Protein AF-A0A973P3R3-F1 (afdb_monomer)

Radius of gyration: 22.21 Å; Cα contacts (8 Å, |Δi|>4): 182; chains: 1; bounding box: 52×65×58 Å

Secondary structure (DSSP, 8-state):
--------------HHHHHHHHHHHHSGGGS-HHHHHHHHHHHHHHHHHHHHHHHHHHHHHHH---SEE-HHHH-TT-SGGGT--S-EEETTTEEEE---STT-SEEEEEEPTT-EEEETTT--EEESSEEEEEE--TT--EEEEEPPPP-

pLDDT: mean 80.19, std 18.84, range [29.08, 97.0]

Foldseek 3Di:
DDDDDDDDDDDDDDVVVVVVVVCCCPPLVNPDDVSNVLVVVVVVVVVVCVVVVVVQVVCCVPPVDHQKAQQCVLQVVFPVSVVDDQWIDRHNWKIWGADPDPPDQKDKDAFAAPWWKQFPVPRDIDHHDGIDIDGDDPRDTGMITTDPDDD

Structure (mmCIF, N/CA/C/O backbone):
data_AF-A0A973P3R3-F1
#
_entry.id   AF-A0A973P3R3-F1
#
loop_
_atom_site.group_PDB
_atom_site.id
_atom_site.type_symbol
_atom_site.label_atom_id
_atom_site.label_alt_id
_atom_site.label_comp_id
_atom_site.label_asym_id
_atom_site.label_entity_id
_atom_site.label_seq_id
_atom_site.pdbx_PDB_ins_code
_atom_site.Cartn_x
_atom_site.Cartn_y
_atom_site.Cartn_z
_atom_site.occupancy
_atom_site.B_iso_or_equiv
_atom_site.auth_seq_id
_atom_site.auth_comp_id
_atom_site.auth_asym_id
_atom_site.auth_atom_id
_atom_site.pdbx_PDB_model_num
ATOM 1 N N . MET A 1 1 ? 34.608 -44.991 -37.215 1.00 38.50 1 MET A N 1
ATOM 2 C CA . MET A 1 1 ? 34.996 -45.837 -36.069 1.00 38.50 1 MET A CA 1
ATOM 3 C C . MET A 1 1 ? 34.146 -45.374 -34.903 1.00 38.50 1 MET A C 1
ATOM 5 O O . MET A 1 1 ? 34.215 -44.207 -34.546 1.00 38.50 1 MET A O 1
ATOM 9 N N . SER A 1 2 ? 33.218 -46.227 -34.491 1.00 30.98 2 SER A N 1
ATOM 10 C CA . SER A 1 2 ? 32.069 -45.911 -33.645 1.00 30.98 2 SER A CA 1
ATOM 11 C C . SER A 1 2 ? 32.400 -45.998 -32.151 1.00 30.98 2 SER A C 1
ATOM 13 O O . SER A 1 2 ? 33.180 -46.867 -31.777 1.00 30.98 2 SER A O 1
ATOM 15 N N . LEU A 1 3 ? 31.675 -45.190 -31.358 1.00 34.84 3 LEU A N 1
ATOM 16 C CA . LEU A 1 3 ? 31.345 -45.328 -29.921 1.00 34.84 3 LEU A CA 1
ATOM 17 C C . LEU A 1 3 ? 32.528 -45.134 -28.942 1.00 34.84 3 LEU A C 1
ATOM 19 O O . LEU A 1 3 ? 33.601 -45.681 -29.130 1.00 34.84 3 LEU A O 1
ATOM 23 N N . GLN A 1 4 ? 32.398 -44.343 -27.874 1.00 32.72 4 GLN A N 1
ATOM 24 C CA . GLN A 1 4 ? 31.460 -44.599 -26.780 1.00 32.72 4 GLN A CA 1
ATOM 25 C C . GLN A 1 4 ? 30.967 -43.332 -26.062 1.00 32.72 4 GLN A C 1
ATOM 27 O O . GLN A 1 4 ? 31.736 -42.499 -25.590 1.00 32.72 4 GLN A O 1
ATOM 32 N N . THR A 1 5 ? 29.646 -43.290 -25.911 1.00 39.50 5 THR A N 1
ATOM 33 C CA . THR A 1 5 ? 28.890 -42.713 -24.800 1.00 39.50 5 THR A CA 1
ATOM 34 C C . THR A 1 5 ? 29.423 -43.238 -23.462 1.00 39.50 5 THR A C 1
ATOM 36 O O . THR A 1 5 ? 29.508 -44.450 -23.273 1.00 39.50 5 THR A O 1
ATOM 39 N N . GLY A 1 6 ? 29.745 -42.343 -22.528 1.00 29.08 6 GLY A N 1
ATOM 40 C CA . GLY A 1 6 ? 30.079 -42.680 -21.144 1.00 29.08 6 GLY A CA 1
ATOM 41 C C . GLY A 1 6 ? 29.255 -41.825 -20.189 1.00 29.08 6 GLY A C 1
ATOM 42 O O . GLY A 1 6 ? 29.549 -40.650 -19.997 1.00 29.08 6 GLY A O 1
ATOM 43 N N . ALA A 1 7 ? 28.199 -42.413 -19.632 1.00 33.62 7 ALA A N 1
ATOM 44 C CA . ALA A 1 7 ? 27.442 -41.852 -18.522 1.00 33.62 7 ALA A CA 1
ATOM 45 C C . ALA A 1 7 ? 28.281 -41.866 -17.223 1.00 33.62 7 ALA A C 1
ATOM 47 O O . ALA A 1 7 ? 28.988 -42.838 -16.980 1.00 33.62 7 ALA A O 1
ATOM 48 N N . ALA A 1 8 ? 28.166 -40.765 -16.462 1.00 43.47 8 ALA A N 1
ATOM 49 C CA . ALA A 1 8 ? 28.438 -40.452 -15.042 1.00 43.47 8 ALA A CA 1
ATOM 50 C C . ALA A 1 8 ? 29.387 -41.328 -14.173 1.00 43.47 8 ALA A C 1
ATOM 52 O O . ALA A 1 8 ? 29.443 -42.550 -14.269 1.00 43.47 8 ALA A O 1
ATOM 53 N N . PRO A 1 9 ? 30.001 -40.710 -13.145 1.00 36.78 9 PRO A N 1
ATOM 54 C CA . PRO A 1 9 ? 29.342 -40.885 -11.856 1.00 36.78 9 PRO A CA 1
ATOM 55 C C . PRO A 1 9 ? 29.090 -39.558 -11.150 1.00 36.78 9 PRO A C 1
ATOM 57 O O . PRO A 1 9 ? 29.979 -38.719 -10.986 1.00 36.78 9 PRO A O 1
ATOM 60 N N . GLU A 1 10 ? 27.853 -39.434 -10.688 1.00 51.38 10 GLU A N 1
ATOM 61 C CA . GLU A 1 10 ? 27.424 -38.522 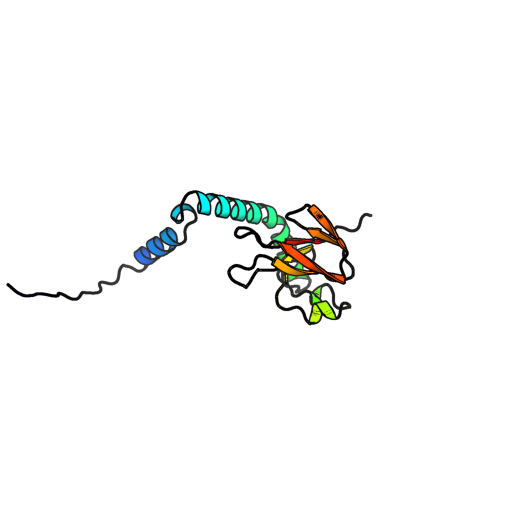-9.645 1.00 51.38 10 GLU A CA 1
ATOM 62 C C . GLU A 1 10 ? 28.332 -38.715 -8.427 1.00 51.38 10 GLU A C 1
ATOM 64 O O . GLU A 1 10 ? 28.255 -39.703 -7.698 1.00 51.38 10 GLU A O 1
ATOM 69 N N . ARG A 1 11 ? 29.266 -37.786 -8.237 1.00 46.50 11 ARG A N 1
ATOM 70 C CA . ARG A 1 11 ? 29.960 -37.614 -6.968 1.00 46.50 11 ARG A CA 1
ATOM 71 C C . ARG A 1 11 ? 29.363 -36.381 -6.336 1.00 46.50 11 ARG A C 1
ATOM 73 O O . ARG A 1 11 ? 29.601 -35.278 -6.815 1.00 46.50 11 ARG A O 1
ATOM 80 N N . HIS A 1 12 ? 28.553 -36.616 -5.307 1.00 52.22 12 HIS A N 1
ATOM 81 C CA . HIS A 1 12 ? 28.003 -35.604 -4.420 1.00 52.22 12 HIS A CA 1
ATOM 82 C C . HIS A 1 12 ? 29.060 -34.533 -4.149 1.00 52.22 12 HIS A C 1
ATOM 84 O O . HIS A 1 12 ? 30.032 -34.781 -3.431 1.00 52.22 12 HIS A O 1
ATOM 90 N N . ALA A 1 13 ? 28.884 -33.356 -4.751 1.00 52.75 13 ALA A N 1
ATOM 91 C CA . ALA A 1 13 ? 29.594 -32.179 -4.296 1.00 52.75 13 ALA A CA 1
ATOM 92 C C . ALA A 1 13 ? 29.317 -32.060 -2.784 1.00 52.75 13 ALA A C 1
ATOM 94 O O . ALA A 1 13 ? 28.167 -32.266 -2.371 1.00 52.75 13 ALA A O 1
ATOM 95 N N . PRO A 1 14 ? 30.333 -31.803 -1.940 1.00 60.34 14 PRO A N 1
ATOM 96 C CA . PRO A 1 14 ? 30.114 -31.560 -0.520 1.00 60.34 14 PRO A CA 1
ATOM 97 C C . PRO A 1 14 ? 29.004 -30.525 -0.374 1.00 60.34 14 PRO A C 1
ATOM 99 O O . PRO A 1 14 ? 28.992 -29.557 -1.131 1.00 60.34 14 PRO A O 1
ATOM 102 N N . PHE A 1 15 ? 28.071 -30.702 0.563 1.00 49.16 15 PHE A N 1
ATOM 103 C CA . PHE A 1 15 ? 26.898 -29.823 0.619 1.00 49.16 15 PHE A CA 1
ATOM 104 C C . PHE A 1 15 ? 27.282 -28.331 0.701 1.00 49.16 15 PHE A C 1
ATOM 106 O O . PHE A 1 15 ? 26.590 -27.492 0.136 1.00 49.16 15 PHE A O 1
ATOM 113 N N . TRP A 1 16 ? 28.440 -28.010 1.282 1.00 49.19 16 TRP A N 1
ATOM 114 C CA . TRP A 1 16 ? 29.025 -26.667 1.323 1.00 49.19 16 TRP A CA 1
ATOM 115 C C . TRP A 1 16 ? 29.377 -26.085 -0.064 1.00 49.19 16 TRP A C 1
ATOM 117 O O . TRP A 1 16 ? 29.200 -24.896 -0.278 1.00 49.19 16 TRP A O 1
ATOM 127 N N . GLN A 1 17 ? 29.801 -26.904 -1.038 1.00 49.62 17 GLN A N 1
ATOM 128 C CA . GLN A 1 17 ? 30.013 -26.459 -2.428 1.00 49.62 17 GLN A CA 1
ATOM 129 C C . GLN A 1 17 ? 28.693 -26.157 -3.148 1.00 49.62 17 GLN A C 1
ATOM 131 O O . GLN A 1 17 ? 28.664 -25.329 -4.055 1.00 49.62 17 GLN A O 1
ATOM 136 N N . SER A 1 18 ? 27.589 -26.800 -2.743 1.00 47.28 18 SER A N 1
ATOM 137 C CA . SER A 1 18 ? 26.271 -26.442 -3.275 1.00 47.28 18 SER A CA 1
ATOM 138 C C . SER A 1 18 ? 25.844 -25.051 -2.791 1.00 47.28 18 SER A C 1
ATOM 140 O O . SER A 1 18 ? 25.325 -24.279 -3.591 1.00 47.28 18 SER A O 1
ATOM 142 N N . TRP A 1 19 ? 26.158 -24.676 -1.544 1.00 49.12 19 TRP A N 1
ATOM 143 C CA . TRP A 1 19 ? 25.819 -23.363 -0.977 1.00 49.12 19 TRP A CA 1
ATOM 144 C C . TRP A 1 19 ? 26.516 -22.206 -1.704 1.00 49.12 19 TRP A C 1
ATOM 146 O O . TRP A 1 19 ? 25.849 -21.224 -2.024 1.00 49.12 19 TRP A O 1
ATOM 156 N N . ASP A 1 20 ? 27.794 -22.356 -2.065 1.00 52.12 20 ASP A N 1
ATOM 157 C CA . ASP A 1 20 ? 28.506 -21.363 -2.885 1.00 52.12 20 ASP A CA 1
ATOM 158 C C . ASP A 1 20 ? 27.849 -21.195 -4.263 1.00 52.12 20 ASP A C 1
ATOM 160 O O . ASP A 1 20 ? 27.704 -20.081 -4.757 1.00 52.12 20 ASP A O 1
ATOM 164 N N . SER A 1 21 ? 27.385 -22.287 -4.881 1.00 47.06 21 SER A N 1
ATOM 165 C CA . SER A 1 21 ? 26.740 -22.237 -6.200 1.00 47.06 21 SER A CA 1
ATOM 166 C C . SER A 1 21 ? 25.323 -21.642 -6.190 1.00 47.06 21 SER A C 1
ATOM 168 O O . SER A 1 21 ? 24.915 -21.050 -7.191 1.00 47.06 21 SER A O 1
ATOM 170 N N . TRP A 1 22 ? 24.594 -21.747 -5.070 1.00 51.22 22 TRP A N 1
ATOM 171 C CA . TRP A 1 22 ? 23.309 -21.064 -4.860 1.00 51.22 22 TRP A CA 1
ATOM 172 C C . TRP A 1 22 ? 23.518 -19.575 -4.570 1.00 51.22 22 TRP A C 1
ATOM 174 O O . TRP A 1 22 ? 22.901 -18.742 -5.229 1.00 51.22 22 TRP A O 1
ATOM 184 N N . GLN A 1 23 ? 24.451 -19.224 -3.675 1.00 52.47 23 GLN A N 1
ATOM 185 C CA . GLN A 1 23 ? 24.769 -17.822 -3.387 1.00 52.47 23 GLN A CA 1
ATOM 186 C C . GLN A 1 23 ? 25.289 -17.093 -4.621 1.00 52.47 23 GLN A C 1
ATOM 188 O O . GLN A 1 23 ? 24.891 -15.961 -4.865 1.00 52.47 23 GLN A O 1
ATOM 193 N N . PHE A 1 24 ? 26.142 -17.726 -5.430 1.00 48.50 24 PHE A N 1
ATOM 194 C CA . PHE A 1 24 ? 26.692 -17.054 -6.602 1.00 48.50 24 PHE A CA 1
ATOM 195 C C . PHE A 1 24 ? 25.629 -16.818 -7.674 1.00 48.50 24 PHE A C 1
ATOM 197 O O . PHE A 1 24 ? 25.621 -15.742 -8.253 1.00 48.50 24 PHE A O 1
ATOM 204 N N . ARG A 1 25 ? 24.712 -17.767 -7.912 1.00 52.47 25 ARG A N 1
ATOM 205 C CA . ARG A 1 25 ? 23.658 -17.633 -8.935 1.00 52.47 25 ARG A CA 1
ATOM 206 C C . ARG A 1 25 ? 22.492 -16.740 -8.521 1.00 52.47 25 ARG A C 1
ATOM 208 O O . ARG A 1 25 ? 21.854 -16.184 -9.401 1.00 52.47 25 ARG A O 1
ATOM 215 N N . GLU A 1 26 ? 22.209 -16.610 -7.226 1.00 59.19 26 GLU A N 1
ATOM 216 C CA . GLU A 1 26 ? 21.152 -15.719 -6.719 1.00 59.19 26 GLU A CA 1
ATOM 217 C C . GLU A 1 26 ? 21.691 -14.367 -6.228 1.00 59.19 26 GLU A C 1
ATOM 219 O O . GLU A 1 26 ? 20.929 -13.489 -5.830 1.00 59.19 26 GLU A O 1
ATOM 224 N N . SER A 1 27 ? 23.011 -14.162 -6.275 1.00 60.41 27 SER A N 1
ATOM 225 C CA . SER A 1 27 ? 23.613 -12.895 -5.868 1.00 60.41 27 SER A CA 1
ATOM 226 C C . SER A 1 27 ? 23.303 -11.757 -6.837 1.00 60.41 27 SER A C 1
ATOM 228 O O . SER A 1 27 ? 23.275 -11.920 -8.061 1.00 60.41 27 SER A O 1
ATOM 230 N N . VAL A 1 28 ? 23.173 -10.558 -6.275 1.00 59.44 28 VAL A N 1
ATOM 231 C CA . VAL A 1 28 ? 22.878 -9.313 -6.998 1.00 59.44 28 VAL A CA 1
ATOM 232 C C . VAL A 1 28 ? 23.884 -9.034 -8.125 1.00 59.44 28 VAL A C 1
ATOM 234 O O . VAL A 1 28 ? 23.508 -8.568 -9.196 1.00 59.44 28 VAL A O 1
ATOM 237 N N . TRP A 1 29 ? 25.157 -9.388 -7.932 1.00 61.72 29 TRP A N 1
ATOM 238 C CA . TRP A 1 29 ? 26.250 -9.165 -8.891 1.00 61.72 29 TRP A CA 1
ATOM 239 C C . TRP A 1 29 ? 26.385 -10.240 -9.981 1.00 61.72 29 TRP A C 1
ATOM 241 O O . TRP A 1 29 ? 27.269 -10.138 -10.828 1.00 61.72 29 TRP A O 1
ATOM 251 N N . SER A 1 30 ? 25.527 -11.262 -9.996 1.00 67.06 30 SER A N 1
ATOM 252 C CA . SER A 1 30 ? 25.573 -12.335 -11.004 1.00 67.06 30 SER A CA 1
ATOM 253 C C . SER A 1 30 ? 24.677 -12.113 -12.227 1.00 67.06 30 SER A C 1
ATOM 255 O O . SER A 1 30 ? 24.776 -12.860 -13.199 1.00 67.06 30 SER A O 1
ATOM 257 N N . HIS A 1 31 ? 23.849 -11.064 -12.209 1.00 64.44 31 HIS A N 1
ATOM 258 C CA . HIS A 1 31 ? 22.784 -10.832 -13.192 1.00 64.44 31 HIS A CA 1
ATOM 259 C C . HIS A 1 31 ? 23.093 -9.719 -14.220 1.00 64.44 31 HIS A C 1
ATOM 261 O O . HIS A 1 31 ? 22.221 -9.343 -15.000 1.00 64.44 31 HIS A O 1
ATOM 267 N N . GLY A 1 32 ? 24.334 -9.219 -14.258 1.00 73.50 32 GLY A N 1
ATOM 268 C CA . GLY A 1 32 ? 24.760 -8.121 -15.139 1.00 73.50 32 GLY A CA 1
ATOM 269 C C . GLY A 1 32 ? 24.463 -6.724 -14.575 1.00 73.50 32 GLY A C 1
ATOM 270 O O . GLY A 1 32 ? 23.702 -6.577 -13.620 1.00 73.50 32 GLY A O 1
ATOM 271 N N . ASP A 1 33 ? 25.084 -5.693 -15.159 1.00 72.88 33 ASP A N 1
ATOM 272 C CA . ASP A 1 33 ? 25.121 -4.332 -14.591 1.00 72.88 33 ASP A CA 1
ATOM 273 C C . ASP A 1 33 ? 23.737 -3.667 -14.468 1.00 72.88 33 ASP A C 1
ATOM 275 O O . ASP A 1 33 ? 23.481 -2.949 -13.503 1.00 72.88 33 ASP A O 1
ATOM 279 N N . GLU A 1 34 ? 22.826 -3.925 -15.412 1.00 71.75 34 GLU A N 1
ATOM 280 C CA . GLU A 1 34 ? 21.468 -3.362 -15.397 1.00 71.75 34 GLU A CA 1
ATOM 281 C C . GLU A 1 34 ? 20.636 -3.943 -14.246 1.00 71.75 34 GLU A C 1
ATOM 283 O O . GLU A 1 34 ? 20.070 -3.200 -13.448 1.00 71.75 34 GLU A O 1
ATOM 288 N N . VAL A 1 35 ? 20.619 -5.268 -14.082 1.00 72.94 35 VAL A N 1
ATOM 289 C CA . VAL A 1 35 ? 19.897 -5.923 -12.977 1.00 72.94 35 VAL A CA 1
ATOM 290 C C . VAL A 1 35 ? 20.531 -5.572 -11.628 1.00 72.94 35 VAL A C 1
ATOM 292 O O . VAL A 1 35 ? 19.822 -5.345 -10.648 1.00 72.94 35 VAL A O 1
ATOM 295 N N . TYR A 1 36 ? 21.860 -5.455 -11.582 1.00 74.94 36 TYR A N 1
ATOM 296 C CA . TYR A 1 36 ? 22.593 -5.039 -10.390 1.00 74.94 36 TYR A CA 1
ATOM 297 C C . TYR A 1 36 ? 22.135 -3.667 -9.872 1.00 74.94 36 TYR A C 1
ATOM 299 O O . TYR A 1 36 ? 21.892 -3.521 -8.675 1.00 74.94 36 TYR A O 1
ATOM 307 N N . GLN A 1 37 ? 21.960 -2.675 -10.755 1.00 74.94 37 GLN A N 1
ATOM 308 C CA . GLN A 1 37 ? 21.494 -1.339 -10.361 1.00 74.94 37 GLN A CA 1
ATOM 309 C C . GLN A 1 37 ? 20.098 -1.377 -9.729 1.00 74.94 37 GLN A C 1
ATOM 311 O O . GLN A 1 37 ? 19.926 -0.874 -8.618 1.00 74.94 37 GLN A O 1
ATOM 316 N N . HIS A 1 38 ? 19.137 -2.047 -10.372 1.00 74.88 38 HIS A N 1
ATOM 317 C CA . HIS A 1 38 ? 17.776 -2.181 -9.841 1.00 74.88 38 HIS A CA 1
ATOM 318 C C . HIS A 1 38 ? 17.757 -2.900 -8.483 1.00 74.88 38 HIS A C 1
ATOM 320 O O . HIS A 1 38 ? 17.021 -2.514 -7.573 1.00 74.88 38 HIS A O 1
ATOM 326 N N . LEU A 1 39 ? 18.589 -3.929 -8.303 1.00 75.31 39 LEU A N 1
ATOM 327 C CA . LEU A 1 39 ? 18.697 -4.645 -7.031 1.00 75.31 39 LEU A CA 1
ATOM 328 C C . LEU A 1 39 ? 19.343 -3.784 -5.934 1.00 75.31 39 LEU A C 1
ATOM 330 O O . LEU A 1 39 ? 18.880 -3.805 -4.794 1.00 75.31 39 LEU A O 1
ATOM 334 N N . CYS A 1 40 ? 20.358 -2.977 -6.256 1.00 78.00 40 CYS A N 1
ATOM 335 C CA . CYS A 1 40 ? 20.921 -2.008 -5.314 1.00 78.00 40 CYS A CA 1
ATOM 336 C C . CYS A 1 40 ? 19.891 -0.961 -4.869 1.00 78.00 40 CYS A C 1
ATOM 338 O O . CYS A 1 40 ? 19.843 -0.621 -3.687 1.00 78.00 40 CYS A O 1
ATOM 340 N N . GLU A 1 41 ? 19.046 -0.468 -5.775 1.00 78.12 41 GLU A N 1
ATOM 341 C CA . GLU A 1 41 ? 17.971 0.468 -5.425 1.00 78.12 41 GLU A CA 1
ATOM 342 C C . GLU A 1 41 ? 16.953 -0.155 -4.461 1.00 78.12 41 GLU A C 1
ATOM 344 O O . GLU A 1 41 ? 16.568 0.483 -3.477 1.00 78.12 41 GLU A O 1
ATOM 349 N N . HIS A 1 42 ? 16.584 -1.420 -4.677 1.00 75.94 42 HIS A N 1
ATOM 350 C CA . HIS A 1 42 ? 15.719 -2.164 -3.760 1.00 75.94 42 HIS A CA 1
ATOM 351 C C . HIS A 1 42 ? 16.364 -2.375 -2.384 1.00 75.94 42 HIS A C 1
ATOM 353 O O . HIS A 1 42 ? 15.697 -2.188 -1.367 1.00 75.94 42 HIS A O 1
ATOM 359 N N . LEU A 1 43 ? 17.660 -2.701 -2.326 1.00 76.88 43 LEU A N 1
ATOM 360 C CA . LEU A 1 43 ? 18.390 -2.825 -1.058 1.00 76.88 43 LEU A CA 1
ATOM 361 C C . LEU A 1 43 ? 18.405 -1.497 -0.287 1.00 76.88 43 LEU A C 1
ATOM 363 O O . LEU A 1 43 ? 18.119 -1.461 0.907 1.00 76.88 43 LEU A O 1
ATOM 367 N N . LEU A 1 44 ? 18.661 -0.380 -0.972 1.00 81.88 44 LEU A N 1
ATOM 368 C CA . LEU A 1 44 ? 18.617 0.947 -0.352 1.00 81.88 44 LEU A CA 1
ATOM 369 C C . LEU A 1 44 ? 17.208 1.319 0.133 1.00 81.88 44 LEU A C 1
ATOM 371 O O . LEU A 1 44 ? 17.068 2.004 1.147 1.00 81.88 44 LEU A O 1
ATOM 375 N N . LEU A 1 45 ? 16.160 0.885 -0.570 1.00 81.19 45 LEU A N 1
ATOM 376 C CA . LEU A 1 45 ? 14.781 1.050 -0.115 1.00 81.19 45 LEU A CA 1
ATOM 377 C C . LEU A 1 45 ? 14.515 0.247 1.165 1.00 81.19 45 LEU A C 1
ATOM 379 O O . LEU A 1 45 ? 13.914 0.786 2.092 1.00 81.19 45 LEU A O 1
ATOM 383 N N . GLN A 1 46 ? 14.983 -1.001 1.244 1.00 80.38 46 GLN A N 1
ATOM 384 C CA . GLN A 1 46 ? 14.848 -1.831 2.445 1.00 80.38 46 GLN A CA 1
ATOM 385 C C . GLN A 1 46 ? 15.513 -1.182 3.664 1.00 80.38 46 GLN A C 1
ATOM 387 O O . GLN A 1 46 ? 14.880 -1.082 4.714 1.00 80.38 46 GLN A O 1
ATOM 392 N N . GLU A 1 47 ? 16.728 -0.651 3.508 1.00 84.31 47 GLU A N 1
ATOM 393 C C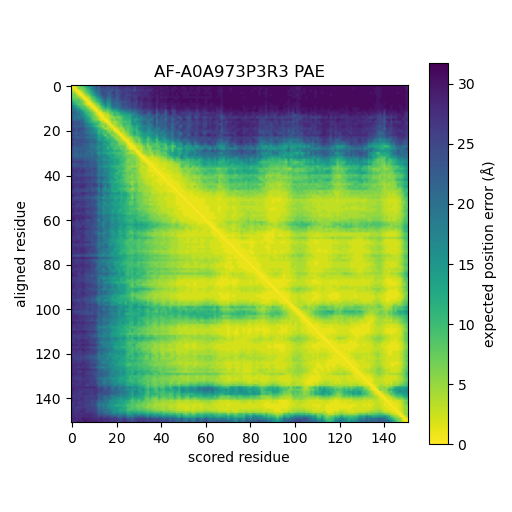A . GLU A 1 47 ? 17.424 0.096 4.567 1.00 84.31 47 GLU A CA 1
ATOM 394 C C . GLU A 1 47 ? 16.609 1.315 5.033 1.00 84.31 47 GLU A C 1
ATOM 396 O O . GLU A 1 47 ? 16.439 1.553 6.228 1.00 84.31 47 GLU A O 1
ATOM 401 N N . ARG A 1 48 ? 16.011 2.069 4.099 1.00 86.81 48 ARG A N 1
ATOM 402 C CA . ARG A 1 48 ? 15.145 3.217 4.433 1.00 86.81 48 ARG A CA 1
ATOM 403 C C . ARG A 1 48 ? 13.854 2.808 5.143 1.00 86.81 48 ARG A C 1
ATOM 405 O O . ARG A 1 48 ? 13.330 3.587 5.937 1.00 86.81 48 ARG A O 1
ATOM 412 N N . LEU A 1 49 ? 13.337 1.615 4.859 1.00 88.38 49 LEU A N 1
ATOM 413 C CA . LEU A 1 49 ? 12.144 1.063 5.500 1.00 88.38 49 LEU A CA 1
ATOM 414 C C . LEU A 1 49 ? 12.444 0.405 6.850 1.00 88.38 49 LEU A C 1
ATOM 416 O O . LEU A 1 49 ? 11.510 0.188 7.618 1.00 88.38 49 LEU A O 1
ATOM 420 N N . GLN A 1 50 ? 13.704 0.123 7.188 1.00 91.38 50 GLN A N 1
ATOM 421 C CA . GLN A 1 50 ? 14.063 -0.571 8.427 1.00 91.38 50 GLN A CA 1
ATOM 422 C C . GLN A 1 50 ? 13.464 0.074 9.694 1.00 91.38 50 GLN A C 1
ATOM 424 O O . GLN A 1 50 ? 12.862 -0.660 10.484 1.00 91.38 50 GLN A O 1
ATOM 429 N N . PRO A 1 51 ? 13.506 1.412 9.892 1.00 93.06 51 PRO A N 1
ATOM 430 C CA . PRO A 1 51 ? 12.866 2.030 11.055 1.00 93.06 51 PRO A CA 1
ATOM 431 C C . PRO A 1 51 ? 11.347 1.830 11.064 1.00 93.06 51 PRO A C 1
ATOM 433 O O . PRO A 1 51 ? 10.742 1.701 12.125 1.00 93.06 51 PRO A O 1
ATOM 436 N N . TYR A 1 52 ? 10.713 1.792 9.887 1.00 92.75 52 TYR A N 1
ATOM 437 C CA . TYR A 1 52 ? 9.281 1.525 9.774 1.00 92.75 52 TYR A CA 1
ATOM 438 C C . TYR A 1 52 ? 8.947 0.086 10.155 1.00 92.75 52 TYR A C 1
ATOM 440 O O . TYR A 1 52 ? 8.071 -0.142 10.984 1.00 92.75 52 TYR A O 1
ATOM 448 N N . LEU A 1 53 ? 9.688 -0.877 9.610 1.00 92.81 53 LEU A N 1
ATOM 449 C CA . LEU A 1 53 ? 9.512 -2.296 9.910 1.00 92.81 53 LEU A CA 1
ATOM 450 C C . LEU A 1 53 ? 9.710 -2.592 11.400 1.00 92.81 53 LEU A C 1
ATOM 452 O O . LEU A 1 53 ? 8.980 -3.405 11.962 1.00 92.81 53 LEU A O 1
ATOM 456 N N . GLN A 1 54 ? 10.641 -1.896 12.058 1.00 93.62 54 GLN A N 1
ATOM 457 C CA . GLN A 1 54 ? 10.822 -2.001 13.503 1.00 93.62 54 GLN A CA 1
ATOM 458 C C . GLN A 1 54 ? 9.580 -1.530 14.274 1.00 93.62 54 GLN A C 1
ATOM 460 O O . GLN A 1 54 ? 9.131 -2.236 15.175 1.00 93.62 54 GLN A O 1
ATOM 465 N N . ARG A 1 55 ? 8.964 -0.405 13.875 1.00 93.88 55 ARG A N 1
ATOM 466 C CA . ARG A 1 55 ? 7.686 0.042 14.462 1.00 93.88 55 ARG A CA 1
ATOM 467 C C . ARG A 1 55 ? 6.572 -0.985 14.264 1.00 93.88 55 ARG A C 1
ATOM 469 O O . ARG A 1 55 ? 5.812 -1.235 15.191 1.00 93.88 55 ARG A O 1
ATOM 476 N N . LEU A 1 56 ? 6.487 -1.602 13.084 1.00 94.12 56 LEU A N 1
ATOM 477 C CA . LEU A 1 56 ? 5.487 -2.643 12.820 1.00 94.12 56 LEU A CA 1
ATOM 478 C C . LEU A 1 56 ? 5.719 -3.900 13.665 1.00 94.12 56 LEU A C 1
ATOM 480 O O . LEU A 1 56 ? 4.761 -4.535 14.094 1.00 94.12 56 LEU A O 1
ATOM 484 N N . ALA A 1 57 ? 6.975 -4.261 13.936 1.00 92.88 57 ALA A N 1
ATOM 485 C CA . ALA A 1 57 ? 7.292 -5.372 14.829 1.00 92.88 57 ALA A CA 1
ATOM 486 C C . ALA A 1 57 ? 6.852 -5.087 16.278 1.00 92.88 57 ALA A C 1
ATOM 488 O O . ALA A 1 57 ? 6.321 -5.972 16.949 1.00 92.88 57 ALA A O 1
ATOM 489 N N . GLU A 1 58 ? 7.029 -3.851 16.747 1.00 94.25 58 GLU A N 1
ATOM 490 C CA . GLU A 1 58 ? 6.535 -3.407 18.055 1.00 94.25 58 GLU A CA 1
ATOM 491 C C . GLU A 1 58 ? 4.998 -3.418 18.115 1.00 94.25 58 GLU A C 1
ATOM 493 O O . GLU A 1 58 ? 4.425 -3.938 19.074 1.00 94.25 58 GLU A O 1
ATOM 498 N N . GLU A 1 59 ? 4.321 -2.921 17.074 1.00 93.25 59 GLU A N 1
ATOM 499 C CA . GLU A 1 59 ? 2.855 -2.960 16.945 1.00 93.25 59 GLU A CA 1
ATOM 500 C C . GLU A 1 59 ? 2.333 -4.404 16.961 1.00 93.25 59 GLU A C 1
ATOM 502 O O . GLU A 1 59 ? 1.391 -4.720 17.691 1.00 93.25 59 GLU A O 1
ATOM 507 N N . ALA A 1 60 ? 2.992 -5.309 16.234 1.00 92.75 60 ALA A N 1
ATOM 508 C CA . ALA A 1 60 ? 2.657 -6.727 16.223 1.00 92.75 60 ALA A CA 1
ATOM 509 C C . ALA A 1 60 ? 2.786 -7.360 17.614 1.00 92.75 60 ALA A C 1
ATOM 511 O O . ALA A 1 60 ? 1.932 -8.149 18.017 1.00 92.75 60 ALA A O 1
ATOM 512 N N . GLN A 1 61 ? 3.819 -6.993 18.376 1.00 93.94 61 GLN A N 1
ATOM 513 C CA . GLN A 1 61 ? 4.008 -7.486 19.739 1.00 93.94 61 GLN A CA 1
ATOM 514 C C . GLN A 1 61 ? 2.938 -6.959 20.708 1.00 93.94 61 GLN A C 1
ATOM 516 O O . GLN A 1 61 ? 2.505 -7.692 21.596 1.00 93.94 61 GLN A O 1
ATOM 521 N N . GLN A 1 62 ? 2.537 -5.695 20.569 1.00 94.44 62 GLN A N 1
ATOM 522 C CA . GLN A 1 62 ? 1.635 -5.030 21.513 1.00 94.44 62 GLN A CA 1
ATOM 523 C C . GLN A 1 62 ? 0.155 -5.291 21.213 1.00 94.44 62 GLN A C 1
ATOM 525 O O . GLN A 1 62 ? -0.625 -5.520 22.136 1.00 94.44 62 GLN A O 1
ATOM 530 N N . ALA A 1 63 ? -0.230 -5.246 19.938 1.00 91.50 63 ALA A N 1
ATOM 531 C CA . ALA A 1 63 ? -1.619 -5.291 19.483 1.00 91.50 63 ALA A CA 1
ATOM 532 C C . ALA A 1 63 ? -1.970 -6.571 18.704 1.00 91.50 63 ALA A C 1
ATOM 534 O O . ALA A 1 63 ? -3.142 -6.803 18.415 1.00 91.50 63 ALA A O 1
ATOM 535 N N . GLY A 1 64 ? -0.983 -7.408 18.361 1.00 90.44 64 GLY A N 1
ATOM 536 C CA . GLY A 1 64 ? -1.203 -8.625 17.572 1.00 90.44 64 GLY A CA 1
ATOM 537 C C . GLY A 1 64 ? -1.477 -8.371 16.086 1.00 90.44 64 GLY A C 1
ATOM 538 O O . GLY A 1 64 ? -1.947 -9.273 15.396 1.00 90.44 64 GLY A O 1
ATOM 539 N N . LEU A 1 65 ? -1.207 -7.159 15.589 1.00 90.69 65 LEU A N 1
ATOM 540 C CA . LEU A 1 65 ? -1.445 -6.782 14.196 1.00 90.69 65 LEU A CA 1
ATOM 541 C C . LEU A 1 65 ? -0.271 -7.230 13.310 1.00 90.69 65 LEU A C 1
ATOM 543 O O . LEU A 1 65 ? 0.873 -6.872 13.593 1.00 90.69 65 LEU A O 1
ATOM 547 N N . PRO A 1 66 ? -0.505 -8.019 12.246 1.00 91.69 66 PRO A N 1
ATOM 548 C CA . PRO A 1 66 ? 0.578 -8.471 11.386 1.00 91.69 66 PRO A CA 1
ATOM 549 C C . PRO A 1 66 ? 1.139 -7.298 10.557 1.00 91.69 66 PRO A C 1
ATOM 551 O O . PRO A 1 66 ? 0.360 -6.484 10.058 1.00 91.69 66 PRO A O 1
ATOM 554 N N . PRO A 1 67 ? 2.471 -7.218 10.346 1.00 93.62 67 PRO A N 1
ATOM 555 C CA . PRO A 1 67 ? 3.076 -6.156 9.540 1.00 93.62 67 PRO A CA 1
ATOM 556 C C . PRO A 1 67 ? 2.548 -6.101 8.107 1.00 93.62 67 PRO A C 1
ATOM 558 O O . PRO A 1 67 ? 2.400 -5.018 7.559 1.00 93.62 67 PRO A O 1
ATOM 561 N N . VAL A 1 68 ? 2.262 -7.254 7.502 1.00 95.00 68 VAL A N 1
ATOM 562 C CA . VAL A 1 68 ? 1.559 -7.348 6.220 1.00 95.00 68 VAL A CA 1
ATOM 563 C C . VAL A 1 68 ? 0.122 -7.750 6.512 1.00 95.00 68 VAL A C 1
ATOM 565 O O . VAL A 1 68 ? -0.108 -8.803 7.111 1.00 95.00 68 VAL A O 1
ATOM 568 N N . ARG A 1 69 ? -0.835 -6.916 6.104 1.00 94.06 69 ARG A N 1
ATOM 569 C CA . ARG A 1 69 ? -2.259 -7.102 6.400 1.00 94.06 69 ARG A CA 1
ATOM 570 C C . ARG A 1 69 ? -3.144 -6.824 5.181 1.00 94.06 69 ARG A C 1
ATOM 572 O O . ARG A 1 69 ? -2.816 -5.948 4.381 1.00 94.06 69 ARG A O 1
ATOM 579 N N . PRO A 1 70 ? -4.253 -7.567 5.016 1.00 95.44 70 PRO A N 1
ATOM 580 C CA . PRO A 1 70 ? -5.242 -7.269 3.987 1.00 95.44 70 PRO A CA 1
ATOM 581 C C . PRO A 1 70 ? -5.956 -5.948 4.293 1.00 95.44 70 PRO A C 1
ATOM 583 O O . PRO A 1 70 ? -5.971 -5.483 5.436 1.00 95.44 70 PRO A O 1
ATOM 586 N N . LEU A 1 71 ? -6.566 -5.347 3.272 1.00 95.94 71 LEU A N 1
ATOM 587 C CA . LEU A 1 71 ? -7.131 -3.998 3.358 1.00 95.94 71 LEU A CA 1
ATOM 588 C C . LEU A 1 71 ? -8.218 -3.873 4.431 1.00 95.94 71 LEU A C 1
ATOM 590 O O . LEU A 1 71 ? -8.216 -2.904 5.188 1.00 95.94 71 LEU A O 1
ATOM 594 N N . PHE A 1 72 ? -9.107 -4.863 4.542 1.00 94.69 72 PHE A N 1
ATOM 595 C CA . PHE A 1 72 ? -10.217 -4.836 5.499 1.00 94.69 72 PHE A CA 1
ATOM 596 C C . PHE A 1 72 ? -9.786 -4.733 6.972 1.00 94.69 72 PHE A C 1
ATOM 598 O O . PHE A 1 72 ? -10.601 -4.360 7.813 1.00 94.69 72 PHE A O 1
ATOM 605 N N . VAL A 1 73 ? -8.528 -5.057 7.310 1.00 93.81 73 VAL A N 1
ATOM 606 C CA . VAL A 1 73 ? -8.011 -4.892 8.682 1.00 93.81 73 VAL A CA 1
ATOM 607 C C . VAL A 1 73 ? -7.950 -3.413 9.061 1.00 93.81 73 VAL A C 1
ATOM 609 O O . VAL A 1 73 ? -8.320 -3.059 10.176 1.00 93.81 73 VAL A O 1
ATOM 612 N N . GLU A 1 74 ? -7.534 -2.554 8.130 1.00 94.00 74 GLU A N 1
ATOM 613 C CA . GLU A 1 74 ? -7.449 -1.101 8.335 1.00 94.00 74 GLU A CA 1
ATOM 614 C C . GLU A 1 74 ? -8.728 -0.367 7.920 1.00 94.00 74 GLU A C 1
ATOM 616 O O . GLU A 1 74 ? -9.041 0.697 8.456 1.00 94.00 74 GLU A O 1
ATOM 621 N N . PHE A 1 75 ? -9.485 -0.942 6.984 1.00 94.88 75 PHE A N 1
ATOM 622 C CA . PHE A 1 75 ? -10.684 -0.342 6.400 1.00 94.88 75 PHE A CA 1
ATOM 623 C C . PHE A 1 75 ? -11.913 -1.252 6.565 1.00 94.88 75 PHE A C 1
ATOM 625 O O . PHE A 1 75 ? -12.525 -1.655 5.580 1.00 94.88 75 PHE A O 1
ATOM 632 N N . PRO A 1 76 ? -12.330 -1.588 7.801 1.00 95.00 76 PRO A N 1
ATOM 633 C CA . PRO A 1 76 ? -13.415 -2.547 8.023 1.00 95.00 76 PRO A CA 1
ATOM 634 C C . PRO A 1 76 ? -14.793 -2.036 7.575 1.00 95.00 76 PRO A C 1
ATOM 636 O O . PRO A 1 76 ? -15.693 -2.840 7.343 1.00 95.00 76 PRO A O 1
ATOM 639 N N . ALA A 1 77 ? -14.973 -0.714 7.478 1.00 94.94 77 ALA A N 1
ATOM 640 C CA . ALA A 1 77 ? -16.220 -0.084 7.038 1.00 94.94 77 ALA A CA 1
ATOM 641 C C . ALA A 1 77 ? -16.377 -0.038 5.508 1.00 94.94 77 ALA A C 1
ATOM 643 O O . ALA A 1 77 ? -17.479 0.201 5.018 1.00 94.94 77 ALA A O 1
ATOM 644 N N . ASP A 1 78 ? -15.292 -0.259 4.769 1.00 95.62 78 ASP A N 1
ATOM 645 C CA . ASP A 1 78 ? -15.269 -0.243 3.314 1.00 95.62 78 ASP A CA 1
ATOM 646 C C . ASP A 1 78 ? -15.566 -1.651 2.792 1.00 95.62 78 ASP A C 1
ATOM 648 O O . ASP A 1 78 ? -14.757 -2.562 2.944 1.00 95.62 78 ASP A O 1
ATOM 652 N N . ALA A 1 79 ? -16.742 -1.845 2.191 1.00 94.94 79 ALA A N 1
ATOM 653 C CA . ALA A 1 79 ?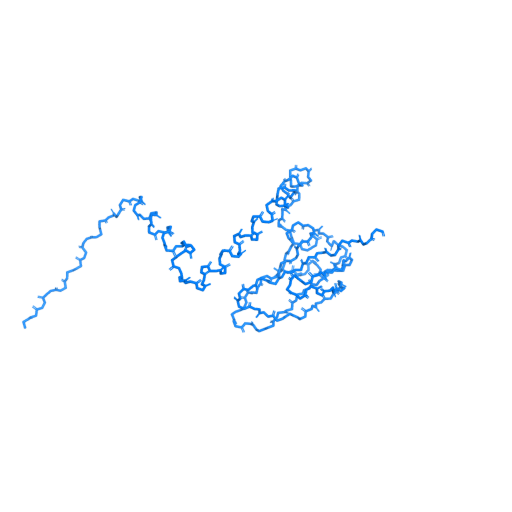 -17.167 -3.153 1.696 1.00 94.94 79 ALA A CA 1
ATOM 654 C C . ALA A 1 79 ? -16.249 -3.697 0.589 1.00 94.94 79 ALA A C 1
ATOM 656 O O . ALA A 1 79 ? -16.044 -4.906 0.518 1.00 94.94 79 ALA A O 1
ATOM 657 N N . VAL A 1 80 ? -15.666 -2.826 -0.239 1.00 95.38 80 VAL A N 1
ATOM 658 C CA . VAL A 1 80 ? -14.794 -3.249 -1.342 1.00 95.38 80 VAL A CA 1
ATOM 659 C C . VAL A 1 80 ? -13.461 -3.753 -0.793 1.00 95.38 80 VAL A C 1
ATOM 661 O O . VAL A 1 80 ? -12.932 -4.745 -1.284 1.00 95.38 80 VAL A O 1
ATOM 664 N N . ALA A 1 81 ? -12.959 -3.164 0.297 1.00 95.38 81 ALA A N 1
ATOM 665 C CA . ALA A 1 81 ? -11.745 -3.626 0.975 1.00 95.38 81 ALA A CA 1
ATOM 666 C C . ALA A 1 81 ? -11.813 -5.089 1.471 1.00 95.38 81 ALA A C 1
ATOM 668 O O . ALA A 1 81 ? -10.766 -5.696 1.709 1.00 95.38 81 ALA A O 1
ATOM 669 N N . TRP A 1 82 ? -13.016 -5.659 1.627 1.00 95.69 82 TRP A N 1
ATOM 670 C CA . TRP A 1 82 ? -13.221 -7.074 1.968 1.00 95.69 82 TRP A CA 1
ATOM 671 C C . TRP A 1 82 ? -13.139 -8.018 0.766 1.00 95.69 82 TRP A C 1
ATOM 673 O O . TRP A 1 82 ? -12.883 -9.206 0.955 1.00 95.69 82 TRP A O 1
ATOM 683 N N . GLU A 1 83 ? -13.381 -7.515 -0.444 1.00 95.50 83 GLU A N 1
ATOM 684 C CA . GLU A 1 83 ? -13.412 -8.312 -1.678 1.00 95.50 83 GLU A CA 1
ATOM 685 C C . GLU A 1 83 ? -12.058 -8.344 -2.394 1.00 95.50 83 GLU A C 1
ATOM 687 O O . GLU A 1 83 ? -11.818 -9.212 -3.228 1.00 95.50 83 GLU A O 1
ATOM 692 N N . VAL A 1 84 ? -11.174 -7.405 -2.065 1.00 93.94 84 VAL A N 1
ATOM 693 C CA . VAL A 1 84 ? -9.876 -7.232 -2.714 1.00 93.94 84 VAL A CA 1
ATOM 694 C C . VAL A 1 84 ? -8.846 -8.241 -2.188 1.00 93.94 84 VAL A C 1
ATOM 696 O O . VAL A 1 84 ? -8.557 -8.278 -0.989 1.00 93.94 84 VAL A O 1
ATOM 699 N N . ASP A 1 85 ? -8.256 -9.026 -3.092 1.00 92.31 85 ASP A N 1
ATOM 700 C CA . ASP A 1 85 ? -7.310 -10.113 -2.795 1.00 92.31 85 ASP A CA 1
ATOM 701 C C . ASP A 1 85 ? -5.949 -9.995 -3.512 1.00 92.31 85 ASP A C 1
ATOM 703 O O . ASP A 1 85 ? -5.018 -10.742 -3.202 1.00 92.31 85 ASP A O 1
ATOM 707 N N . ASP A 1 86 ? -5.796 -9.029 -4.419 1.00 91.94 86 ASP A N 1
ATOM 708 C CA . ASP A 1 86 ? -4.611 -8.812 -5.258 1.00 91.94 86 ASP A CA 1
ATOM 709 C C . ASP A 1 86 ? -3.691 -7.677 -4.765 1.00 91.94 86 ASP A C 1
ATOM 711 O O . ASP A 1 86 ? -2.682 -7.350 -5.393 1.00 91.94 86 ASP A O 1
ATOM 715 N N . GLN A 1 87 ? -3.993 -7.093 -3.606 1.00 94.62 87 GLN A N 1
ATOM 716 C CA . GLN A 1 87 ? -3.212 -6.027 -2.978 1.00 94.62 87 GLN A CA 1
ATOM 717 C C . GLN A 1 87 ? -3.279 -6.114 -1.454 1.00 94.62 87 GLN A C 1
ATOM 719 O O . GLN A 1 87 ? -4.196 -6.686 -0.866 1.00 94.62 87 GLN A O 1
ATOM 724 N N . PHE A 1 88 ? -2.285 -5.529 -0.796 1.00 95.81 88 PHE A N 1
ATOM 725 C CA . PHE A 1 88 ? -2.158 -5.580 0.656 1.00 95.81 88 PHE A CA 1
ATOM 726 C C . PHE A 1 88 ? -1.516 -4.313 1.213 1.00 95.81 88 PHE A C 1
ATOM 728 O O . PHE A 1 88 ? -0.943 -3.499 0.485 1.00 95.81 88 PHE A O 1
ATOM 735 N N . LEU A 1 89 ? -1.601 -4.162 2.532 1.00 96.44 89 LEU A N 1
ATOM 736 C CA . LEU A 1 89 ? -0.951 -3.094 3.271 1.00 96.44 89 LEU A CA 1
ATOM 737 C C . LEU A 1 89 ? 0.289 -3.627 3.989 1.00 96.44 89 LEU A C 1
ATOM 739 O O . LEU A 1 89 ? 0.253 -4.678 4.632 1.00 96.44 89 LEU A O 1
ATOM 743 N N . LEU A 1 90 ? 1.383 -2.879 3.902 1.00 95.38 90 LEU A N 1
ATOM 744 C CA . LEU A 1 90 ? 2.499 -2.956 4.831 1.00 95.38 90 LEU A CA 1
ATOM 745 C C . LEU A 1 90 ? 2.265 -1.892 5.905 1.00 95.38 90 LEU A C 1
ATOM 747 O O . LEU A 1 90 ? 2.338 -0.690 5.644 1.00 95.38 90 LEU A O 1
ATOM 751 N N . GLY A 1 91 ? 1.949 -2.351 7.109 1.00 93.69 91 GLY A N 1
ATOM 752 C CA . GLY A 1 91 ? 1.468 -1.509 8.186 1.00 93.69 91 GLY A CA 1
ATOM 753 C C . GLY A 1 91 ? 0.122 -0.876 7.843 1.00 93.69 91 GLY A C 1
ATOM 754 O O . GLY A 1 91 ? -0.709 -1.510 7.202 1.00 93.69 91 GLY A O 1
ATOM 755 N N . ALA A 1 92 ? -0.116 0.341 8.324 1.00 92.38 92 ALA A N 1
ATOM 756 C CA . ALA A 1 92 ? -1.336 1.102 8.035 1.00 92.38 92 ALA A CA 1
ATOM 757 C C . ALA A 1 92 ? -1.129 2.156 6.931 1.00 92.38 92 ALA A C 1
ATOM 759 O O . ALA A 1 92 ? -2.072 2.861 6.560 1.00 92.38 92 ALA A O 1
ATOM 760 N N . ASP A 1 93 ? 0.110 2.285 6.434 1.00 94.38 93 ASP A N 1
ATOM 761 C CA . ASP A 1 93 ? 0.552 3.458 5.677 1.00 94.38 93 ASP A CA 1
ATOM 762 C C . ASP A 1 93 ? 0.961 3.145 4.238 1.00 94.38 93 ASP A C 1
ATOM 764 O O . ASP A 1 93 ? 0.969 4.052 3.414 1.00 94.38 93 ASP A O 1
ATOM 768 N N . ILE A 1 94 ? 1.339 1.909 3.907 1.00 95.56 94 ILE A N 1
ATOM 769 C CA . ILE A 1 94 ? 1.878 1.583 2.580 1.00 95.56 94 ILE A CA 1
ATOM 770 C C . ILE A 1 94 ? 0.993 0.531 1.924 1.00 95.56 94 ILE A C 1
ATOM 772 O O . ILE A 1 94 ? 0.903 -0.585 2.417 1.00 95.56 94 ILE A O 1
ATOM 776 N N . LEU A 1 95 ? 0.382 0.869 0.793 1.00 96.62 95 LEU A N 1
ATOM 777 C CA . LEU A 1 95 ? -0.382 -0.047 -0.048 1.00 96.62 95 LEU A CA 1
ATOM 778 C C . LEU A 1 95 ? 0.491 -0.540 -1.192 1.00 96.62 95 LEU A C 1
ATOM 780 O O . LEU A 1 95 ? 1.120 0.251 -1.895 1.00 96.62 95 LEU A O 1
ATOM 784 N N . ILE A 1 96 ? 0.523 -1.857 -1.366 1.00 94.81 96 ILE A N 1
ATOM 785 C CA . ILE A 1 96 ? 1.316 -2.542 -2.381 1.00 94.81 96 ILE A CA 1
ATOM 786 C C . ILE A 1 96 ? 0.369 -3.378 -3.238 1.00 94.81 96 ILE A C 1
ATOM 788 O O . ILE A 1 96 ? -0.386 -4.197 -2.715 1.00 94.81 96 ILE A O 1
ATOM 792 N N . ALA A 1 97 ? 0.443 -3.180 -4.554 1.00 93.56 97 ALA A N 1
ATOM 793 C CA . ALA A 1 97 ? -0.297 -3.949 -5.549 1.00 93.56 97 ALA A CA 1
ATOM 794 C C . ALA A 1 97 ? 0.700 -4.662 -6.482 1.00 93.56 97 ALA A C 1
ATOM 796 O O . ALA A 1 97 ? 1.205 -4.056 -7.433 1.00 93.56 97 ALA A O 1
ATOM 797 N N . PRO A 1 98 ? 1.071 -5.921 -6.187 1.00 88.56 98 PRO A N 1
ATOM 798 C CA . PRO A 1 98 ? 1.935 -6.700 -7.062 1.00 88.56 98 PRO A CA 1
ATOM 799 C C . PRO A 1 98 ? 1.253 -6.954 -8.408 1.00 88.56 98 PRO A C 1
ATOM 801 O O . PRO A 1 98 ? 0.108 -7.392 -8.459 1.00 88.56 98 PRO A O 1
ATOM 804 N N . VAL A 1 99 ? 1.974 -6.739 -9.507 1.00 84.88 99 VAL A N 1
ATOM 805 C CA . VAL A 1 99 ? 1.450 -7.065 -10.836 1.00 84.88 99 VAL A CA 1
ATOM 806 C C . VAL A 1 99 ? 1.677 -8.547 -11.101 1.00 84.88 99 VAL A C 1
ATOM 808 O O . VAL A 1 99 ? 2.812 -8.989 -11.269 1.00 84.88 99 VAL A O 1
ATOM 811 N N . ALA A 1 100 ? 0.590 -9.315 -11.100 1.00 76.44 100 ALA A N 1
ATOM 812 C CA . ALA A 1 100 ? 0.624 -10.772 -11.219 1.00 76.44 100 ALA A CA 1
ATOM 813 C C . ALA A 1 100 ? 0.520 -11.285 -12.670 1.00 76.44 100 ALA A C 1
ATOM 815 O O . ALA A 1 100 ? 0.592 -12.493 -12.901 1.00 76.44 100 ALA A O 1
ATOM 816 N N . GLU A 1 101 ? 0.357 -10.393 -13.650 1.00 79.25 101 GLU A N 1
ATOM 817 C CA . GLU A 1 101 ? 0.181 -10.743 -15.062 1.00 79.25 101 GLU A CA 1
ATOM 818 C C . GLU A 1 101 ? 1.399 -10.337 -15.904 1.00 79.25 101 GLU A C 1
ATOM 820 O O . GLU A 1 101 ? 1.880 -9.202 -15.844 1.00 79.25 101 GLU A O 1
ATOM 825 N N . ALA A 1 102 ? 1.900 -11.278 -16.708 1.00 76.19 102 ALA A N 1
ATOM 826 C CA . ALA A 1 102 ? 3.009 -11.028 -17.622 1.00 76.19 102 ALA A CA 1
ATOM 827 C C . ALA A 1 102 ? 2.605 -10.028 -18.718 1.00 76.19 102 ALA A C 1
ATOM 829 O O . ALA A 1 102 ? 1.496 -10.084 -19.241 1.00 76.19 102 ALA A O 1
ATOM 830 N N . ASP A 1 103 ? 3.522 -9.127 -19.078 1.00 79.38 103 ASP A N 1
ATOM 831 C CA . ASP A 1 103 ? 3.342 -8.103 -20.121 1.00 79.38 103 ASP A CA 1
ATOM 832 C C . ASP A 1 103 ? 2.181 -7.113 -19.895 1.00 79.38 103 ASP A C 1
ATOM 834 O O . ASP A 1 103 ? 1.843 -6.327 -20.792 1.00 79.38 103 ASP A O 1
ATOM 838 N N . ALA A 1 104 ? 1.597 -7.087 -18.692 1.00 82.31 104 ALA A N 1
ATOM 839 C CA . ALA A 1 104 ? 0.595 -6.100 -18.328 1.00 82.31 104 ALA A CA 1
ATOM 840 C C . ALA A 1 104 ? 1.175 -4.687 -18.480 1.00 82.31 104 ALA A C 1
ATOM 842 O O . ALA A 1 104 ? 2.216 -4.349 -17.923 1.00 82.31 104 ALA A O 1
ATOM 843 N N . ARG A 1 105 ? 0.494 -3.842 -19.262 1.00 84.81 105 ARG A N 1
ATOM 844 C CA . ARG A 1 105 ? 0.863 -2.422 -19.428 1.00 84.81 105 ARG A CA 1
ATOM 845 C C . ARG A 1 105 ? 0.141 -1.514 -18.447 1.00 84.81 105 ARG A C 1
ATOM 847 O O . ARG A 1 105 ? 0.614 -0.416 -18.160 1.00 84.81 105 ARG A O 1
ATOM 854 N N . HIS A 1 106 ? -1.009 -1.970 -17.967 1.00 87.44 106 HIS A N 1
ATOM 855 C CA . HIS A 1 106 ? -1.845 -1.244 -17.033 1.00 87.44 106 HIS A CA 1
ATOM 856 C C . HIS A 1 106 ? -2.382 -2.205 -15.983 1.00 87.44 106 HIS A C 1
ATOM 858 O O . HIS A 1 106 ? -2.662 -3.359 -16.299 1.00 87.44 106 HIS A O 1
ATOM 864 N N . TRP A 1 107 ? -2.553 -1.700 -14.769 1.00 89.56 107 TRP A N 1
ATOM 865 C CA . TRP A 1 107 ? -3.150 -2.427 -13.656 1.00 89.56 107 TRP A CA 1
ATOM 866 C C . TRP A 1 107 ? -4.187 -1.537 -12.979 1.00 89.56 107 TRP A C 1
ATOM 868 O O . TRP A 1 107 ? -4.043 -0.310 -12.980 1.00 89.56 107 TRP A O 1
ATOM 878 N N . PHE A 1 108 ? -5.239 -2.138 -12.433 1.00 91.81 108 PHE A N 1
ATOM 879 C CA . PHE A 1 108 ? -6.196 -1.424 -11.597 1.00 91.81 108 PHE A CA 1
ATOM 880 C C . PHE A 1 108 ? -5.839 -1.671 -10.141 1.00 91.81 108 PHE A C 1
ATOM 882 O O . PHE A 1 108 ? -5.650 -2.809 -9.738 1.00 91.81 108 PHE A O 1
ATOM 889 N N . VAL A 1 109 ? -5.736 -0.597 -9.367 1.00 94.56 109 VAL A N 1
ATOM 890 C CA . VAL A 1 109 ? -5.473 -0.672 -7.930 1.00 94.56 109 VAL A CA 1
ATOM 891 C C . VAL A 1 109 ? -6.617 -0.010 -7.204 1.00 94.56 109 VAL A C 1
ATOM 893 O O . VAL A 1 109 ? -6.909 1.159 -7.456 1.00 94.56 109 VAL A O 1
ATOM 896 N N . TYR A 1 110 ? -7.264 -0.743 -6.309 1.00 97.00 110 TYR A N 1
ATOM 897 C CA . TYR A 1 110 ? -8.278 -0.187 -5.437 1.00 97.00 110 TYR A CA 1
ATOM 898 C C . TYR A 1 110 ? -7.631 0.666 -4.345 1.00 97.00 110 TYR A C 1
ATOM 900 O O . TYR A 1 110 ? -6.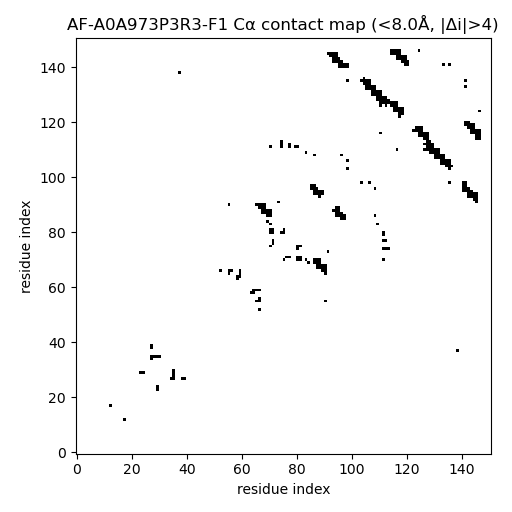737 0.216 -3.633 1.00 97.00 110 TYR A O 1
ATOM 908 N N . LEU A 1 111 ? -8.076 1.910 -4.195 1.00 97.00 111 LEU A N 1
ATOM 909 C CA . LEU A 1 111 ? -7.671 2.762 -3.084 1.00 97.00 111 LEU A CA 1
ATOM 910 C C . LEU A 1 111 ? -8.802 2.761 -2.050 1.00 97.00 111 LEU A C 1
ATOM 912 O O . LEU A 1 111 ? -9.886 3.231 -2.391 1.00 97.00 111 LEU A O 1
ATOM 916 N N . PRO A 1 112 ? -8.583 2.259 -0.821 1.00 96.19 112 PRO A N 1
ATOM 917 C CA . PRO A 1 112 ? -9.626 2.200 0.201 1.00 96.19 112 PRO A CA 1
ATOM 918 C C . PRO A 1 112 ? -10.227 3.559 0.546 1.00 96.19 112 PRO A C 1
ATOM 920 O O . PRO A 1 112 ? -9.511 4.567 0.581 1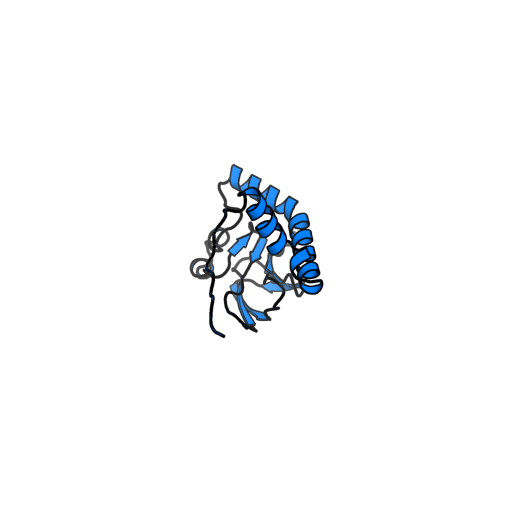.00 96.19 112 PRO A O 1
ATOM 923 N N . GLU A 1 113 ? -11.529 3.577 0.831 1.00 94.50 113 GLU A N 1
ATOM 924 C CA . GLU A 1 113 ? -12.240 4.769 1.301 1.00 94.50 113 GLU A CA 1
ATOM 925 C C . GLU A 1 113 ? -11.729 5.223 2.684 1.00 94.50 113 GLU A C 1
ATOM 927 O O . GLU A 1 113 ? -11.262 4.433 3.502 1.00 94.50 113 GLU A O 1
ATOM 932 N N . GLY A 1 114 ? -11.816 6.524 2.976 1.00 91.00 114 GLY A N 1
ATOM 933 C CA . GLY A 1 114 ? -11.422 7.077 4.278 1.00 91.00 114 GLY A CA 1
ATOM 934 C C . GLY A 1 114 ? -9.932 7.412 4.391 1.00 91.00 114 GLY A C 1
ATOM 935 O O . GLY A 1 114 ? -9.443 7.711 5.484 1.00 91.00 114 GLY A O 1
ATOM 936 N N . ALA A 1 115 ? -9.201 7.383 3.276 1.00 93.44 115 ALA A N 1
ATOM 937 C CA . ALA A 1 115 ? -7.844 7.895 3.180 1.00 93.44 115 ALA A CA 1
ATOM 938 C C . ALA A 1 115 ? -7.543 8.463 1.789 1.00 93.44 115 ALA A C 1
ATOM 940 O O . ALA A 1 115 ? -7.996 7.935 0.777 1.00 93.44 115 ALA A O 1
ATOM 941 N N . ASP A 1 116 ? -6.710 9.499 1.758 1.00 95.44 116 ASP A N 1
ATOM 942 C CA . ASP A 1 116 ? -6.018 9.923 0.544 1.00 95.44 116 ASP A CA 1
ATOM 943 C C . ASP A 1 116 ? -4.717 9.132 0.404 1.00 95.44 116 ASP A C 1
ATOM 945 O O . ASP A 1 116 ? -4.045 8.815 1.391 1.00 95.44 116 ASP A O 1
ATOM 949 N N . TRP A 1 117 ? -4.312 8.888 -0.833 1.00 96.38 117 TRP A N 1
ATOM 950 C CA . TRP A 1 117 ? -3.143 8.094 -1.174 1.00 96.38 117 TRP A CA 1
ATOM 951 C C . TRP A 1 117 ? -2.213 8.875 -2.088 1.00 96.38 117 TRP A C 1
ATOM 953 O O . TRP A 1 117 ? -2.645 9.570 -3.000 1.00 96.38 117 TRP A O 1
ATOM 963 N N . ILE A 1 118 ? -0.915 8.761 -1.855 1.00 95.94 118 ILE A N 1
ATOM 964 C CA . ILE A 1 118 ? 0.133 9.364 -2.669 1.00 95.94 118 ILE A CA 1
ATOM 965 C C . ILE A 1 118 ? 0.757 8.253 -3.499 1.00 95.94 118 ILE A C 1
ATOM 967 O O . ILE A 1 118 ? 1.322 7.308 -2.953 1.00 95.94 118 ILE A O 1
ATOM 971 N N . ASP A 1 119 ? 0.670 8.368 -4.816 1.00 93.50 119 ASP A N 1
ATOM 972 C CA . ASP A 1 119 ? 1.383 7.483 -5.734 1.00 93.50 119 ASP A CA 1
ATOM 973 C C . ASP A 1 119 ? 2.898 7.673 -5.547 1.00 93.50 119 ASP A C 1
ATOM 975 O O . ASP A 1 119 ? 3.428 8.761 -5.782 1.00 93.50 119 ASP A O 1
ATOM 979 N N . ALA A 1 120 ? 3.611 6.626 -5.120 1.00 90.25 120 ALA A N 1
ATOM 980 C CA . ALA A 1 120 ? 5.044 6.708 -4.835 1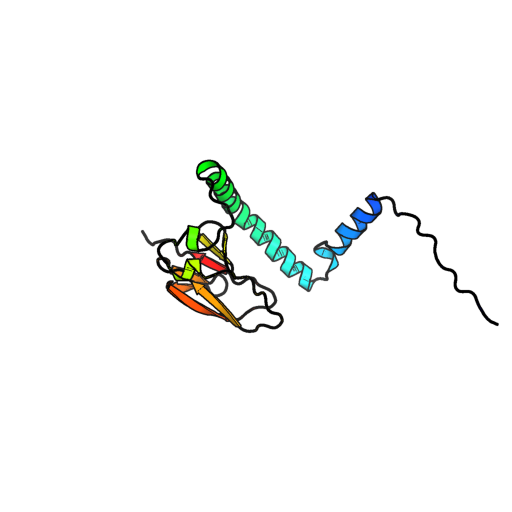.00 90.25 120 ALA A CA 1
ATOM 981 C C . ALA A 1 120 ? 5.897 6.959 -6.093 1.00 90.25 120 ALA A C 1
ATOM 983 O O . ALA A 1 120 ? 7.059 7.366 -5.986 1.00 90.25 120 ALA A O 1
ATOM 984 N N . ALA A 1 121 ? 5.351 6.708 -7.286 1.00 87.50 121 ALA A N 1
ATOM 985 C CA . ALA A 1 121 ? 6.033 6.954 -8.545 1.00 87.50 121 ALA A CA 1
ATOM 986 C C . ALA A 1 121 ? 5.834 8.385 -9.045 1.00 87.50 121 ALA A C 1
ATOM 988 O O . ALA A 1 121 ? 6.812 9.034 -9.417 1.00 87.50 121 ALA A O 1
ATOM 989 N N . SER A 1 122 ? 4.592 8.872 -9.056 1.00 89.69 122 SER A N 1
ATOM 990 C CA . SER A 1 122 ? 4.259 10.192 -9.613 1.00 89.69 122 SER A CA 1
ATOM 991 C C . SER A 1 122 ? 4.204 11.321 -8.578 1.00 89.69 122 SER A C 1
ATOM 993 O O . SER A 1 122 ? 4.224 12.493 -8.952 1.00 89.69 122 SER A O 1
ATOM 995 N N . GLY A 1 123 ? 4.113 10.994 -7.287 1.00 92.00 123 GLY A N 1
ATOM 996 C CA . GLY A 1 123 ? 3.875 11.947 -6.201 1.00 92.00 123 GLY A CA 1
ATOM 997 C C . GLY A 1 123 ? 2.460 12.536 -6.189 1.00 92.00 123 GLY A C 1
ATOM 998 O O . GLY A 1 123 ? 2.177 13.428 -5.390 1.00 92.00 123 GLY A O 1
ATOM 999 N N . GLN A 1 124 ? 1.569 12.077 -7.075 1.00 93.44 124 GLN A N 1
ATOM 1000 C CA . GLN A 1 124 ? 0.203 12.581 -7.161 1.00 93.44 124 GLN A CA 1
ATOM 1001 C C . GLN A 1 124 ? -0.645 12.057 -6.007 1.00 93.44 124 GLN A C 1
ATOM 1003 O O . GLN A 1 124 ? -0.612 10.870 -5.682 1.00 93.44 124 GLN A O 1
ATOM 1008 N N . VAL A 1 125 ? -1.444 12.954 -5.433 1.00 95.31 125 VAL A N 1
ATOM 1009 C CA . VAL A 1 125 ? -2.473 12.596 -4.458 1.00 95.31 125 VAL A CA 1
ATOM 1010 C C . VAL A 1 125 ? -3.697 12.078 -5.205 1.00 95.31 125 VAL A C 1
ATOM 1012 O O . VAL A 1 125 ? -4.139 12.682 -6.183 1.00 95.31 125 VAL A O 1
ATOM 1015 N N . ARG A 1 126 ? -4.241 10.965 -4.730 1.00 94.88 126 ARG A N 1
ATOM 1016 C CA . ARG A 1 126 ? -5.464 10.333 -5.203 1.00 94.88 126 ARG A CA 1
ATOM 1017 C C . ARG A 1 126 ? -6.383 10.125 -4.012 1.00 94.88 126 ARG A C 1
ATOM 1019 O O . ARG A 1 126 ? -5.957 9.589 -2.993 1.00 94.88 126 ARG A O 1
ATOM 1026 N N . GLU A 1 127 ? -7.621 10.566 -4.143 1.00 95.44 127 GLU A N 1
ATOM 1027 C CA . GLU A 1 127 ? -8.651 10.287 -3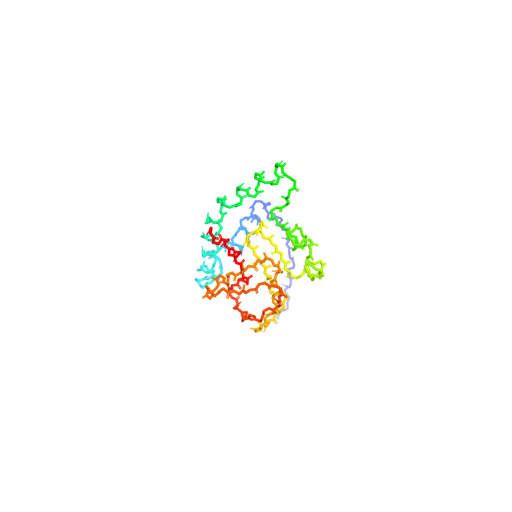.145 1.00 95.44 127 GLU A CA 1
ATOM 1028 C C . GLU A 1 127 ? -8.981 8.783 -3.163 1.00 95.44 127 GLU A C 1
ATOM 1030 O O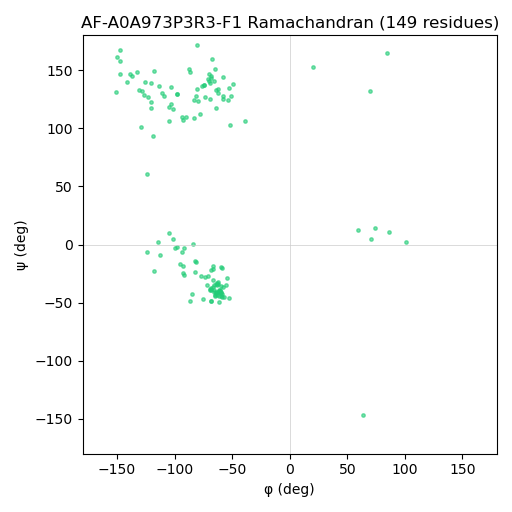 . GLU A 1 127 ? -8.892 8.122 -4.206 1.00 95.44 127 GLU A O 1
ATOM 1035 N N . GLY A 1 128 ? -9.278 8.237 -1.986 1.00 95.19 128 GLY A N 1
ATOM 1036 C CA . GLY A 1 128 ? -9.703 6.851 -1.815 1.00 95.19 128 GLY A CA 1
ATOM 1037 C C . GLY A 1 128 ? -11.183 6.631 -2.134 1.00 95.19 128 GLY A C 1
ATOM 1038 O O . GLY A 1 128 ? -11.952 7.572 -2.305 1.00 95.19 128 GLY A O 1
ATOM 1039 N N . GLY A 1 129 ? -11.589 5.364 -2.168 1.00 95.00 129 GLY A N 1
ATOM 1040 C CA . GLY A 1 129 ? -12.949 4.906 -2.459 1.00 95.00 129 GLY A CA 1
ATOM 1041 C C . GLY A 1 129 ? -13.152 4.392 -3.886 1.00 95.00 129 GLY A C 1
ATOM 1042 O O . GLY A 1 129 ? -14.264 4.005 -4.245 1.00 95.00 129 GLY A O 1
ATOM 1043 N N . TRP A 1 130 ? -12.112 4.357 -4.722 1.00 94.06 130 TRP A N 1
ATOM 1044 C CA . TRP A 1 130 ? -12.215 3.852 -6.093 1.00 94.06 130 TRP A CA 1
ATOM 1045 C C . TRP A 1 130 ? -10.925 3.229 -6.611 1.00 94.06 130 TRP A C 1
ATOM 1047 O O . TRP A 1 130 ? -9.822 3.477 -6.124 1.00 94.06 130 TRP A O 1
ATOM 1057 N N . ALA A 1 131 ? -11.080 2.423 -7.661 1.00 95.31 131 ALA A N 1
ATOM 1058 C CA . ALA A 1 131 ? -9.963 1.869 -8.400 1.00 95.31 131 ALA A CA 1
ATOM 1059 C C . ALA A 1 131 ? -9.325 2.918 -9.316 1.00 95.31 131 ALA A C 1
ATOM 1061 O O . ALA A 1 131 ? -10.009 3.660 -10.026 1.00 95.31 131 ALA A O 1
ATOM 1062 N N . VAL A 1 132 ? -7.998 2.950 -9.330 1.00 94.38 132 VAL A N 1
ATOM 1063 C CA . VAL A 1 132 ? -7.201 3.808 -10.201 1.00 94.38 132 VAL A CA 1
ATOM 1064 C C . VAL A 1 132 ? -6.428 2.956 -11.191 1.00 94.38 132 VAL A C 1
ATOM 1066 O O . VAL A 1 132 ? -5.843 1.936 -10.832 1.00 94.38 132 VAL A O 1
ATOM 1069 N N . GLN A 1 133 ? -6.415 3.379 -12.452 1.00 92.81 133 GLN A N 1
ATOM 1070 C CA . GLN A 1 133 ? -5.563 2.762 -13.458 1.00 92.81 133 GLN A CA 1
ATOM 1071 C C . GLN A 1 133 ? -4.148 3.328 -13.328 1.00 92.81 133 GLN A C 1
ATOM 1073 O O . GLN A 1 133 ? -3.952 4.549 -13.341 1.00 92.81 133 GLN A O 1
ATOM 1078 N N . VAL A 1 134 ? -3.167 2.441 -13.228 1.00 89.69 134 VAL A N 1
ATOM 1079 C CA . VAL A 1 134 ? -1.743 2.782 -13.212 1.00 89.69 134 VAL A CA 1
ATOM 1080 C C . VAL A 1 134 ? -1.046 2.163 -14.412 1.00 89.69 134 VAL A C 1
ATOM 1082 O O . VAL A 1 134 ? -1.442 1.099 -14.890 1.00 89.69 134 VAL A O 1
ATOM 1085 N N . CYS A 1 135 ? 0.001 2.822 -14.900 1.00 85.25 135 CYS A N 1
ATOM 1086 C CA . CYS A 1 135 ? 0.940 2.187 -15.817 1.00 85.25 135 CYS A CA 1
ATOM 1087 C C . CYS A 1 135 ? 1.812 1.217 -15.022 1.00 85.25 135 CYS A C 1
ATOM 1089 O O . CYS A 1 135 ? 2.277 1.570 -13.940 1.00 85.25 135 CYS A O 1
ATOM 1091 N N . VAL A 1 136 ? 2.049 0.029 -15.572 1.00 79.25 136 VAL A N 1
ATOM 1092 C CA . VAL A 1 136 ? 2.938 -0.965 -14.969 1.00 79.25 136 VAL A CA 1
ATOM 1093 C C . VAL A 1 136 ? 4.347 -0.783 -15.537 1.00 79.25 136 VAL A C 1
ATOM 1095 O O . VAL A 1 136 ? 4.578 -1.099 -16.708 1.00 79.25 136 VAL A O 1
ATOM 1098 N N . PRO A 1 137 ? 5.294 -0.246 -14.755 1.00 69.00 137 PRO A N 1
ATOM 1099 C CA . PRO A 1 137 ? 6.709 -0.321 -15.091 1.00 69.00 137 PRO A CA 1
ATOM 1100 C C . PRO A 1 137 ? 7.221 -1.761 -14.922 1.00 69.00 137 PRO A C 1
ATOM 1102 O O . PRO A 1 137 ? 6.826 -2.465 -13.997 1.00 69.00 137 PRO A O 1
ATOM 1105 N N . VAL A 1 138 ? 8.112 -2.202 -15.815 1.00 67.31 138 VAL A N 1
ATOM 1106 C CA . VAL A 1 138 ? 8.719 -3.553 -15.770 1.00 67.31 138 VAL A CA 1
ATOM 1107 C C . VAL A 1 138 ? 9.635 -3.720 -14.547 1.00 67.31 138 VAL A C 1
ATOM 1109 O O . VAL A 1 138 ? 9.904 -4.832 -14.105 1.00 67.31 138 VAL A O 1
ATOM 1112 N N . ASP A 1 139 ? 10.095 -2.608 -13.987 1.00 69.25 139 ASP A N 1
ATOM 1113 C CA . ASP A 1 139 ? 11.173 -2.501 -13.010 1.00 69.25 139 ASP A CA 1
ATOM 1114 C C . ASP A 1 139 ? 10.721 -2.003 -11.627 1.00 69.25 139 ASP A C 1
ATOM 1116 O O . ASP A 1 139 ? 11.551 -1.849 -10.729 1.00 69.25 139 ASP A O 1
ATOM 1120 N N . ARG A 1 140 ? 9.421 -1.749 -11.414 1.00 69.75 140 ARG A N 1
ATOM 1121 C CA . ARG A 1 140 ? 8.946 -1.133 -10.167 1.00 69.75 140 ARG A CA 1
ATOM 1122 C C . ARG A 1 140 ? 7.632 -1.717 -9.668 1.00 69.75 140 ARG A C 1
ATOM 1124 O O . ARG A 1 140 ? 6.690 -1.933 -10.421 1.00 69.75 140 ARG A O 1
ATOM 1131 N N . LEU A 1 141 ? 7.554 -1.888 -8.352 1.00 81.12 141 LEU A N 1
ATOM 1132 C CA . LEU A 1 141 ? 6.308 -2.214 -7.665 1.00 81.12 141 LEU A CA 1
ATOM 1133 C C . LEU A 1 141 ? 5.337 -1.030 -7.719 1.00 81.12 141 LEU A C 1
ATOM 1135 O O . LEU A 1 141 ? 5.743 0.128 -7.573 1.00 81.12 141 LEU A O 1
ATOM 1139 N N . VAL A 1 142 ? 4.046 -1.327 -7.857 1.00 90.62 142 VAL A N 1
ATOM 1140 C CA . VAL A 1 142 ? 2.995 -0.325 -7.690 1.00 90.62 142 VAL A CA 1
ATOM 1141 C C . VAL A 1 142 ? 2.782 -0.108 -6.196 1.00 90.62 142 VAL A C 1
ATOM 1143 O O . VAL A 1 142 ? 2.342 -1.009 -5.478 1.00 90.62 142 VAL A O 1
ATOM 1146 N N . VAL A 1 143 ? 3.137 1.089 -5.731 1.00 93.25 143 VAL A N 1
ATOM 1147 C CA . VAL A 1 143 ? 3.121 1.451 -4.313 1.00 93.25 143 VAL A CA 1
ATOM 1148 C C . VAL A 1 143 ? 2.412 2.783 -4.121 1.00 93.25 143 VAL A C 1
ATOM 1150 O O . VAL A 1 143 ? 2.722 3.771 -4.790 1.00 93.25 143 VAL A O 1
ATOM 1153 N N . PHE A 1 144 ? 1.510 2.816 -3.148 1.00 95.25 144 PHE A N 1
ATOM 1154 C CA . PHE A 1 144 ? 0.854 4.025 -2.674 1.00 95.25 144 PHE A CA 1
ATOM 1155 C C . PHE A 1 144 ? 1.153 4.231 -1.193 1.00 95.25 144 PHE A C 1
ATOM 1157 O O . PHE A 1 144 ? 1.146 3.289 -0.406 1.00 95.25 144 PHE A O 1
ATOM 1164 N N . VAL A 1 145 ? 1.408 5.475 -0.803 1.00 95.94 145 VAL A N 1
ATOM 1165 C CA . VAL A 1 145 ? 1.640 5.859 0.590 1.00 95.94 145 VAL A CA 1
ATOM 1166 C C . VAL A 1 145 ? 0.443 6.652 1.078 1.00 95.94 145 VAL A C 1
ATOM 1168 O O . VAL A 1 145 ? 0.046 7.631 0.450 1.00 95.94 145 VAL A O 1
ATOM 1171 N N . ARG A 1 146 ? -0.137 6.250 2.202 1.00 95.56 146 ARG A N 1
ATOM 1172 C CA . ARG A 1 146 ? -1.242 6.952 2.838 1.00 95.56 146 ARG A CA 1
ATOM 1173 C C . ARG A 1 146 ? -0.816 8.380 3.143 1.00 95.56 146 ARG A C 1
ATOM 1175 O O . ARG A 1 146 ? 0.222 8.625 3.763 1.00 95.56 146 ARG A O 1
ATOM 1182 N N . ARG A 1 147 ? -1.616 9.341 2.698 1.00 93.31 147 ARG A N 1
ATOM 1183 C CA . ARG A 1 147 ? -1.375 10.747 2.987 1.00 93.31 147 ARG A CA 1
ATOM 1184 C C . ARG A 1 147 ? -1.620 10.972 4.483 1.00 93.31 147 ARG A C 1
ATOM 1186 O O . ARG A 1 147 ? -2.712 10.660 4.964 1.00 93.31 147 ARG A O 1
ATOM 1193 N N . PRO A 1 148 ? -0.653 11.533 5.226 1.00 83.62 148 PRO A N 1
ATOM 1194 C CA . PRO A 1 148 ? -0.913 11.928 6.597 1.00 83.62 148 PRO A CA 1
ATOM 1195 C C . PRO A 1 148 ? -1.997 13.006 6.595 1.00 83.62 148 PRO A C 1
ATOM 1197 O O . PRO A 1 148 ? -1.942 13.951 5.800 1.00 83.62 148 PRO A O 1
ATOM 1200 N N . LEU A 1 149 ? -2.986 12.856 7.477 1.00 68.75 149 LEU A N 1
ATOM 1201 C CA . LEU A 1 149 ? -3.987 13.891 7.708 1.00 68.75 149 LEU A CA 1
ATOM 1202 C C . LEU A 1 149 ? -3.242 15.189 8.037 1.00 68.75 149 LEU A C 1
ATOM 1204 O O . LEU A 1 149 ? -2.384 15.211 8.922 1.00 68.75 149 LEU A O 1
ATOM 1208 N N . SER A 1 150 ? -3.510 16.251 7.275 1.00 49.31 150 SER A N 1
ATOM 1209 C CA . SER A 1 150 ? -3.002 17.570 7.649 1.00 49.31 150 SER A CA 1
ATOM 1210 C C . SER A 1 150 ? -3.626 17.946 9.002 1.00 49.31 150 SER A C 1
ATOM 1212 O O . SER A 1 150 ? -4.834 17.747 9.148 1.00 49.31 150 SER A O 1
ATOM 1214 N N . PRO A 1 151 ? -2.820 18.386 9.986 1.00 43.19 151 PRO A N 1
ATOM 1215 C CA . PRO A 1 151 ? -3.304 18.726 11.323 1.00 43.19 151 PRO A CA 1
ATOM 1216 C C . PRO A 1 151 ? -4.276 19.910 11.321 1.00 43.19 151 PRO A C 1
ATOM 1218 O O . PRO A 1 151 ? -4.209 20.739 10.382 1.00 43.19 151 PRO A O 1
#

Nearest PDB structures (foldseek):
  5zn7-assembly1_C  TM=9.560E-01  e=3.577E-12  soil metagenome
  5ohy-assembly4_D  TM=9.300E-01  e=3.161E-09  Agrobacterium tumefaciens
  5ohy-assembly3_C  TM=9.276E-01  e=2.795E-09  Agrobacterium tumefaciens
  5ohy-assembly2_B  TM=9.302E-01  e=3.576E-09  Agrobacterium tumefaciens
  2xvl-assembly1_A  TM=9.239E-01  e=2.795E-09  Cellvibrio japonicus

Sequence (151 aa):
MSLQTGAAPERHAPFWQSWDSWQFRESVWSHGDEVYQHLCEHLLLQERLQPYLQRLAEEAQQAGLPPVRPLFVEFPADAVAWEVDDQFLLGADILIAPVAEADARHWFVYLPEGADWIDAASGQVREGGWAVQVCVPVDRLVVFVRRPLSP

Mean predicted aligned error: 11.12 Å

Solvent-accessible surface area (backbone atoms only — not comparable to full-atom values): 9075 Å² total; per-residue (Å²): 138,82,87,80,90,77,83,81,79,92,68,82,67,57,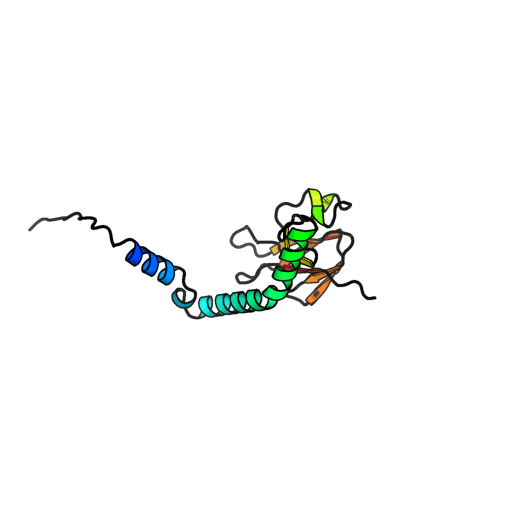71,69,60,52,51,55,56,51,52,51,70,72,33,58,85,60,64,47,74,71,52,26,51,59,49,51,54,51,53,54,48,50,62,70,39,44,68,56,52,51,52,29,52,51,43,28,71,76,74,68,46,60,45,68,35,56,43,31,81,83,30,69,88,35,73,64,33,68,72,56,82,67,45,36,20,50,52,93,46,33,39,40,40,69,83,89,59,86,90,49,59,60,47,76,45,76,34,60,51,97,43,42,30,25,33,70,84,80,68,46,78,38,74,35,63,45,69,43,83,40,77,48,57,97,86,55,80,49,43,33,35,52,53,76,79,81,130